Protein AF-A0AAN7PTJ3-F1 (afdb_monomer_lite)

Sequence (161 aa):
MSAVDYRPHLPRVQGWLLCLPASPRLFFLTKHRPFTEGQELQHFLQFLAFKWDNSEDRLALIGLGFAGVVAFWASANLITAIDKLPLIPGVLEIIGILFSAWFTYQYLLFKPGREELIIAINKSFSNILGSYLHVCCPWEDRIVIQNQLFAFIFSLPFTLC

Secondary structure (DSSP, 8-state):
---------------------------S--------HHHHHHHHHHHHHHHHHSHHHHHHHHHHHHHHHHHHHHHHHHHHHHTTSTTHHHHHHHHHHHHHHHHIIIIIISHHHHHHHHHHHHHHHHHHHHHHHTTS--SS---S-SSSSSSSSSS------

pLDDT: mean 71.09, 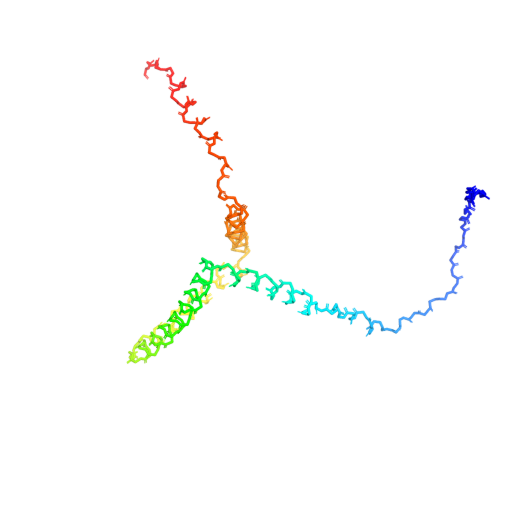std 20.26, range [32.88, 97.62]

InterPro domains:
  IPR025564 Cyanobacterial aminoacyl-tRNA synthetase, CAAD domain [PF14159] (51-130)
  IPR033344 Protein CURVATURE THYLAKOID 1 [PTHR33222] (39-131)

Organism: NCBI:txid236973

Structure (mmCIF, N/CA/C/O backbone):
data_AF-A0AAN7PTJ3-F1
#
_entry.id   AF-A0AAN7PTJ3-F1
#
loop_
_atom_site.group_PDB
_atom_site.id
_atom_site.type_symbol
_atom_site.label_atom_id
_atom_site.label_alt_id
_atom_site.label_comp_id
_atom_site.label_asym_id
_atom_site.label_entity_id
_atom_site.label_seq_id
_atom_site.pdbx_PDB_ins_code
_atom_site.Cartn_x
_atom_site.Cartn_y
_atom_site.Cartn_z
_atom_site.occupancy
_atom_site.B_iso_or_equiv
_atom_site.auth_seq_id
_atom_site.auth_comp_id
_atom_site.auth_asym_id
_atom_site.auth_atom_id
_atom_site.pdbx_PDB_model_num
ATOM 1 N N . MET A 1 1 ? 34.365 -50.439 -28.911 1.00 44.50 1 MET A N 1
ATOM 2 C CA . MET A 1 1 ? 35.330 -50.312 -30.027 1.00 44.50 1 MET A CA 1
ATOM 3 C C . MET A 1 1 ? 34.662 -50.890 -31.261 1.00 44.50 1 MET A C 1
ATOM 5 O O . MET A 1 1 ? 34.244 -52.029 -31.174 1.00 44.50 1 MET A O 1
ATOM 9 N N . SER A 1 2 ? 34.421 -50.239 -32.388 1.00 46.12 2 SER A N 1
ATOM 10 C CA . SER A 1 2 ? 34.719 -48.919 -32.957 1.00 46.12 2 SER A CA 1
ATOM 11 C C . SER A 1 2 ? 33.623 -48.731 -34.033 1.00 46.12 2 SER A C 1
ATOM 13 O O . SER A 1 2 ? 33.159 -49.719 -34.588 1.00 46.12 2 SER A O 1
ATOM 15 N N . ALA A 1 3 ? 33.080 -47.553 -34.307 1.00 40.50 3 ALA A N 1
ATOM 16 C CA . ALA A 1 3 ? 33.722 -46.581 -35.175 1.00 40.50 3 ALA A CA 1
ATOM 17 C C . ALA A 1 3 ? 33.027 -45.219 -35.052 1.00 40.50 3 ALA A C 1
ATOM 19 O O . ALA A 1 3 ? 31.810 -45.118 -34.899 1.00 40.50 3 ALA A O 1
ATOM 20 N N . VAL A 1 4 ? 33.866 -44.197 -35.111 1.00 54.25 4 VAL A N 1
ATOM 21 C CA . VAL A 1 4 ? 33.549 -42.776 -35.142 1.00 54.25 4 VAL A CA 1
ATOM 22 C C . VAL A 1 4 ? 33.263 -42.354 -36.589 1.00 54.25 4 VAL A C 1
ATOM 24 O O . VAL A 1 4 ? 33.972 -42.786 -37.490 1.00 54.25 4 VAL A O 1
ATOM 27 N N . ASP A 1 5 ? 32.244 -41.498 -36.717 1.00 51.66 5 ASP A N 1
ATOM 28 C CA . ASP A 1 5 ? 31.998 -40.422 -37.695 1.00 51.66 5 ASP A CA 1
ATOM 29 C C . ASP A 1 5 ? 32.014 -40.697 -39.210 1.00 51.66 5 ASP A C 1
ATOM 31 O O . ASP A 1 5 ? 32.989 -41.190 -39.763 1.00 51.66 5 ASP A O 1
ATOM 35 N N . TYR A 1 6 ? 30.959 -40.223 -39.890 1.00 47.19 6 TYR A N 1
ATOM 36 C CA . TYR A 1 6 ? 31.085 -39.633 -41.228 1.00 47.19 6 TYR A CA 1
ATOM 37 C C . TYR A 1 6 ? 29.846 -38.780 -41.583 1.00 47.19 6 TYR A C 1
ATOM 39 O O . TYR A 1 6 ? 28.805 -39.291 -42.001 1.00 47.19 6 TYR A O 1
ATOM 47 N N . ARG A 1 7 ? 29.953 -37.450 -41.467 1.00 50.16 7 ARG A N 1
ATOM 48 C CA . ARG A 1 7 ? 29.137 -36.495 -42.247 1.00 50.16 7 ARG A CA 1
ATOM 49 C C . ARG A 1 7 ? 29.779 -36.332 -43.626 1.00 50.16 7 ARG A C 1
ATOM 51 O O . ARG A 1 7 ? 30.974 -36.057 -43.689 1.00 50.16 7 ARG A O 1
ATOM 58 N N . PRO A 1 8 ? 28.999 -36.377 -44.721 1.00 53.97 8 PRO A N 1
ATOM 59 C CA . PRO A 1 8 ? 29.138 -35.269 -45.668 1.00 53.97 8 PRO A CA 1
ATOM 60 C C . PRO A 1 8 ? 27.839 -34.805 -46.358 1.00 53.97 8 PRO A C 1
ATOM 62 O O . PRO A 1 8 ? 26.960 -35.580 -46.711 1.00 53.97 8 PRO A O 1
ATOM 65 N N . HIS A 1 9 ? 27.812 -33.490 -46.586 1.00 47.44 9 HIS A N 1
ATOM 66 C CA . HIS A 1 9 ? 27.342 -32.774 -47.781 1.00 47.44 9 HIS A CA 1
ATOM 67 C C . HIS A 1 9 ? 25.876 -32.872 -48.259 1.00 47.44 9 HIS A C 1
ATOM 69 O O . HIS A 1 9 ? 25.480 -33.750 -49.018 1.00 47.44 9 HIS A O 1
ATOM 75 N N . LEU A 1 10 ? 25.116 -31.813 -47.937 1.00 57.34 10 LEU A N 1
ATOM 76 C CA . LEU A 1 10 ? 23.985 -31.330 -48.742 1.00 57.34 10 LEU A CA 1
ATOM 77 C C . LEU A 1 10 ? 24.461 -30.805 -50.110 1.00 57.34 10 LEU A C 1
ATOM 79 O O . LEU A 1 10 ? 25.458 -30.077 -50.151 1.00 57.34 10 LEU A O 1
ATOM 83 N N . PRO A 1 11 ? 23.611 -30.927 -51.144 1.00 49.53 11 PRO A N 1
ATOM 84 C CA . PRO A 1 11 ? 23.434 -29.868 -52.126 1.00 49.53 11 PRO A CA 1
ATOM 85 C C . PRO A 1 11 ? 22.006 -29.280 -52.106 1.00 49.53 11 PRO A C 1
ATOM 87 O O . PRO A 1 11 ? 21.003 -29.953 -52.326 1.00 49.53 11 PRO A O 1
ATOM 90 N N . ARG A 1 12 ? 21.974 -27.967 -51.837 1.00 55.81 12 ARG A N 1
ATOM 91 C CA . ARG A 1 12 ? 21.105 -26.918 -52.424 1.00 55.81 12 ARG A CA 1
ATOM 92 C C . ARG A 1 12 ? 20.908 -27.154 -53.936 1.00 55.81 12 ARG A C 1
ATOM 94 O O . ARG A 1 12 ? 21.850 -27.618 -54.556 1.00 55.81 12 ARG A O 1
ATOM 101 N N . VAL A 1 13 ? 19.860 -26.779 -54.667 1.00 47.28 13 VAL A N 1
ATOM 102 C CA . VAL A 1 13 ? 18.748 -25.814 -54.577 1.00 47.28 13 VAL A CA 1
ATOM 103 C C . VAL A 1 13 ? 17.875 -26.076 -55.820 1.00 47.28 13 VAL A C 1
ATOM 105 O O . VAL A 1 13 ? 18.441 -26.343 -56.866 1.00 47.28 13 VAL A O 1
ATOM 108 N N . GLN A 1 14 ? 16.553 -25.912 -55.731 1.00 47.28 14 GLN A N 1
ATOM 109 C CA . GLN A 1 14 ? 15.651 -25.249 -56.703 1.00 47.28 14 GLN A CA 1
ATOM 110 C C . GLN A 1 14 ? 14.223 -25.712 -56.370 1.00 47.28 14 GLN A C 1
ATOM 112 O O . GLN A 1 14 ? 13.957 -26.898 -56.294 1.00 47.28 14 GLN A O 1
ATOM 117 N N . GLY A 1 15 ? 13.247 -24.863 -56.080 1.00 37.25 15 GLY A N 1
ATOM 118 C CA . GLY A 1 15 ? 13.116 -23.470 -56.467 1.00 37.25 15 GLY A CA 1
ATOM 119 C C . GLY A 1 15 ? 11.744 -23.278 -57.102 1.00 37.25 15 GLY A C 1
ATOM 120 O O . GLY A 1 15 ? 11.670 -23.051 -58.296 1.00 37.25 15 GLY A O 1
ATOM 121 N N . TRP A 1 16 ? 10.715 -23.332 -56.251 1.00 38.59 16 TRP A N 1
ATOM 122 C CA . TRP A 1 16 ? 9.436 -22.621 -56.376 1.00 38.59 16 TRP A CA 1
ATOM 123 C C . TRP A 1 16 ? 8.328 -23.140 -57.321 1.00 38.59 16 TRP A C 1
ATOM 125 O O . TRP A 1 16 ? 8.524 -23.333 -58.512 1.00 38.59 16 TRP A O 1
ATOM 135 N N . LEU A 1 17 ? 7.124 -23.190 -56.716 1.00 38.69 17 LEU A N 1
ATOM 136 C CA . LEU A 1 17 ? 5.755 -23.387 -57.236 1.00 38.69 17 LEU A CA 1
ATOM 137 C C . LEU A 1 17 ? 5.374 -24.844 -57.582 1.00 38.69 17 LEU A C 1
ATOM 139 O O . LEU A 1 17 ? 5.970 -25.456 -58.448 1.00 38.69 17 LEU A O 1
ATOM 143 N N . LEU A 1 18 ? 4.377 -25.485 -56.960 1.00 46.31 18 LEU A N 1
ATOM 144 C CA . LEU A 1 18 ? 3.073 -25.001 -56.493 1.00 46.31 18 LEU A CA 1
ATOM 145 C C . LEU A 1 18 ? 2.535 -25.861 -55.334 1.00 46.31 18 LEU A C 1
ATOM 147 O O . LEU A 1 18 ? 2.555 -27.084 -55.429 1.00 46.31 18 LEU A O 1
ATOM 151 N N . CYS A 1 19 ? 2.015 -25.202 -54.291 1.00 32.88 19 CYS A N 1
ATOM 152 C CA . CYS A 1 19 ? 0.720 -25.463 -53.632 1.00 32.88 19 CYS A CA 1
ATOM 153 C C . CYS A 1 19 ? 0.706 -24.787 -52.251 1.00 32.88 19 CYS A C 1
ATOM 155 O O . CYS A 1 19 ? 1.140 -25.365 -51.258 1.00 32.88 19 CYS A O 1
ATOM 157 N N . LEU A 1 20 ? 0.179 -23.559 -52.180 1.00 48.66 20 LEU A N 1
ATOM 158 C CA . LEU A 1 20 ? -0.435 -23.085 -50.939 1.00 48.66 20 LEU A CA 1
ATOM 159 C C . LEU A 1 20 ? -1.770 -23.823 -50.767 1.00 48.66 20 LEU A C 1
ATOM 161 O O . LEU A 1 20 ? -2.597 -23.811 -51.677 1.00 48.66 20 LEU A O 1
ATOM 165 N N . PRO A 1 21 ? -2.006 -24.383 -49.582 1.00 50.78 21 PRO A N 1
ATOM 166 C CA . PRO A 1 21 ? -3.230 -24.077 -48.855 1.00 50.78 21 PRO A CA 1
ATOM 167 C C . PRO A 1 21 ? -2.840 -23.525 -47.476 1.00 50.78 21 PRO A C 1
ATOM 169 O O . PRO A 1 21 ? -2.017 -24.081 -46.759 1.00 50.78 21 PRO A O 1
ATOM 172 N N . ALA A 1 22 ? -3.237 -22.295 -47.167 1.00 49.00 22 ALA A N 1
ATOM 173 C CA . ALA A 1 22 ? -4.473 -22.043 -46.432 1.00 49.00 22 ALA A CA 1
ATOM 174 C C . ALA A 1 22 ? -4.476 -22.730 -45.055 1.00 49.00 22 ALA A C 1
ATOM 17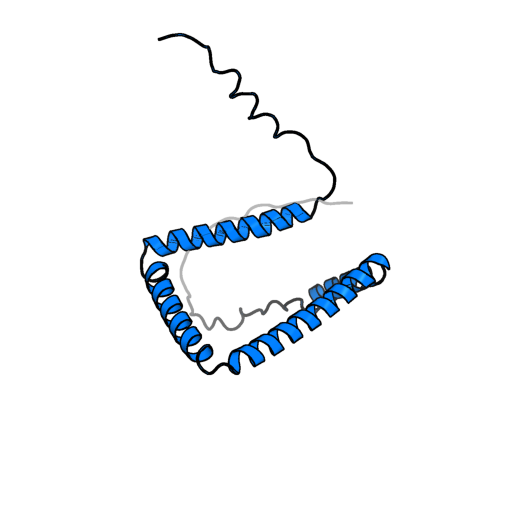6 O O . ALA A 1 22 ? -4.733 -23.923 -44.916 1.00 49.00 22 ALA A O 1
ATOM 177 N N . SER A 1 23 ? -4.214 -21.909 -44.039 1.00 59.59 23 SER A N 1
ATOM 178 C CA . SER A 1 23 ? -4.501 -22.157 -42.632 1.00 59.59 23 SER A CA 1
ATOM 179 C C . SER A 1 23 ? -5.853 -22.839 -42.412 1.00 59.59 23 SER A C 1
ATOM 181 O O . SER A 1 23 ? -6.871 -22.393 -42.941 1.00 59.59 23 SER A O 1
ATOM 183 N N . PRO A 1 24 ? -5.895 -23.755 -41.440 1.00 49.78 24 PRO A N 1
ATOM 184 C CA . PRO A 1 24 ? -6.909 -23.655 -40.410 1.00 49.78 24 PRO A CA 1
ATOM 185 C C . PRO A 1 24 ? -6.240 -23.701 -39.037 1.00 49.78 24 PRO A C 1
ATOM 187 O O . PRO A 1 24 ? -5.796 -24.743 -38.574 1.00 49.78 24 PRO A O 1
ATOM 190 N N . ARG A 1 25 ? -6.238 -22.536 -38.379 1.00 48.69 25 ARG A N 1
ATOM 191 C CA . ARG A 1 25 ? -6.373 -22.395 -36.921 1.00 48.69 25 ARG A CA 1
ATOM 192 C C . ARG A 1 25 ? -5.340 -23.179 -36.098 1.00 48.69 25 ARG A C 1
ATOM 194 O O . ARG A 1 25 ? -5.539 -24.321 -35.712 1.00 48.69 25 ARG A O 1
ATOM 201 N N . LEU A 1 26 ? -4.238 -22.566 -35.676 1.00 56.88 26 LEU A N 1
ATOM 202 C CA . LEU A 1 26 ? -4.259 -21.553 -34.608 1.00 56.88 26 LEU A CA 1
ATOM 203 C C . LEU A 1 26 ? -5.343 -21.827 -33.533 1.00 56.88 26 LEU A C 1
ATOM 205 O O . LEU A 1 26 ? -6.150 -20.960 -33.223 1.00 56.88 26 LEU A O 1
ATOM 209 N N . PHE A 1 27 ? -5.418 -23.059 -33.018 1.00 53.94 27 PHE A N 1
ATOM 210 C CA . PHE A 1 27 ? -6.297 -23.414 -31.890 1.00 53.94 27 PHE A CA 1
ATOM 211 C C . PHE A 1 27 ? -5.617 -24.290 -30.816 1.00 53.94 27 PHE A C 1
ATOM 213 O O . PHE A 1 27 ? -6.219 -24.576 -29.793 1.00 53.94 27 PHE A O 1
ATOM 220 N N . PHE A 1 28 ? -4.343 -24.671 -30.985 1.00 46.09 28 PHE A N 1
ATOM 221 C CA . PHE A 1 28 ? -3.643 -25.571 -30.046 1.00 46.09 28 PHE A CA 1
ATOM 222 C C . PHE A 1 28 ? -2.290 -25.053 -29.522 1.00 46.09 28 PHE A C 1
ATOM 224 O O . PHE A 1 28 ? -1.517 -25.817 -28.950 1.00 46.09 28 PHE A O 1
ATOM 231 N N . LEU A 1 29 ? -1.998 -23.753 -29.664 1.00 50.38 29 LEU A N 1
ATOM 232 C CA . LEU A 1 29 ? -0.818 -23.119 -29.044 1.00 50.38 29 LEU A CA 1
ATOM 233 C C . LEU A 1 29 ? -1.141 -22.313 -27.776 1.00 50.38 29 LEU A C 1
ATOM 235 O O . LEU A 1 29 ? -0.323 -21.519 -27.329 1.00 50.38 29 LEU A O 1
ATOM 239 N N . THR A 1 30 ? -2.269 -22.581 -27.119 1.00 55.12 30 THR A N 1
ATOM 240 C CA . THR A 1 30 ? -2.350 -22.440 -25.658 1.00 55.12 30 THR A CA 1
ATOM 241 C C . THR A 1 30 ? -1.958 -23.770 -25.027 1.00 55.12 30 THR A C 1
ATOM 243 O O . THR A 1 30 ? -2.743 -24.453 -24.373 1.00 55.12 30 THR A O 1
ATOM 246 N N . LYS A 1 31 ? -0.684 -24.145 -25.183 1.00 42.19 31 LYS A N 1
ATOM 247 C CA . LYS A 1 31 ? -0.061 -24.979 -24.162 1.00 42.19 31 LYS A CA 1
ATOM 248 C C . LYS A 1 31 ? -0.015 -24.100 -22.918 1.00 42.19 31 LYS A C 1
ATOM 250 O O . LYS A 1 31 ? 0.910 -23.309 -22.755 1.00 42.19 31 LYS A O 1
ATOM 255 N N . HIS A 1 32 ? -1.048 -24.186 -22.077 1.00 44.78 32 HIS A N 1
ATOM 256 C CA . HIS A 1 32 ? -0.900 -23.836 -20.674 1.00 44.78 32 HIS A CA 1
ATOM 257 C C . HIS A 1 32 ? 0.406 -24.503 -20.239 1.00 44.78 32 HIS A C 1
ATOM 259 O O . HIS A 1 32 ? 0.528 -25.731 -20.300 1.00 44.78 32 HIS A O 1
ATOM 265 N N . ARG A 1 33 ? 1.421 -23.713 -19.862 1.00 50.12 33 ARG A N 1
ATOM 266 C CA . ARG A 1 33 ? 2.407 -24.257 -18.933 1.00 50.12 33 ARG A CA 1
ATOM 267 C C . ARG A 1 33 ? 1.554 -24.791 -17.779 1.00 50.12 33 ARG A C 1
ATOM 269 O O . ARG A 1 33 ? 0.728 -24.009 -17.301 1.00 50.12 33 ARG A O 1
ATOM 276 N N . PRO A 1 34 ? 1.657 -26.065 -17.356 1.00 40.56 34 PRO A N 1
ATOM 277 C CA . PRO A 1 34 ? 1.233 -26.360 -16.004 1.00 40.56 34 PRO A CA 1
ATOM 278 C C . PRO A 1 34 ? 2.041 -25.380 -15.159 1.00 40.56 34 PRO A C 1
ATOM 280 O O . PRO A 1 34 ? 3.272 -25.439 -15.133 1.00 40.56 34 PRO A O 1
ATOM 283 N N . PHE A 1 35 ? 1.359 -24.375 -14.611 1.00 43.09 35 PHE A N 1
ATOM 284 C CA . PHE A 1 35 ? 1.898 -23.624 -13.503 1.00 43.09 35 PHE A CA 1
ATOM 285 C C . PHE A 1 35 ? 2.263 -24.715 -12.511 1.00 43.09 35 PHE A C 1
ATOM 287 O O . PHE A 1 35 ? 1.420 -25.536 -12.141 1.00 43.09 35 PHE A O 1
ATOM 294 N N . THR A 1 36 ? 3.554 -24.843 -12.237 1.00 54.09 36 THR A N 1
ATOM 295 C CA . THR A 1 36 ? 4.104 -25.770 -11.261 1.00 54.09 36 THR A CA 1
ATOM 296 C C . THR A 1 36 ? 3.675 -25.310 -9.872 1.00 54.09 36 THR A C 1
ATOM 298 O O . THR A 1 36 ? 4.506 -25.049 -9.018 1.00 54.09 36 THR A O 1
ATOM 301 N N . GLU A 1 37 ? 2.370 -25.204 -9.641 1.00 59.53 37 GLU A N 1
ATOM 302 C CA . GLU A 1 37 ? 1.781 -24.938 -8.341 1.00 59.53 37 GLU A CA 1
ATOM 303 C C . GLU A 1 37 ? 2.155 -26.081 -7.402 1.00 59.53 37 GLU A C 1
ATOM 305 O O . GLU A 1 37 ? 2.518 -25.863 -6.262 1.00 59.53 37 GLU A O 1
ATOM 310 N N . GLY A 1 38 ? 2.229 -27.311 -7.918 1.00 60.12 38 GLY A N 1
ATOM 311 C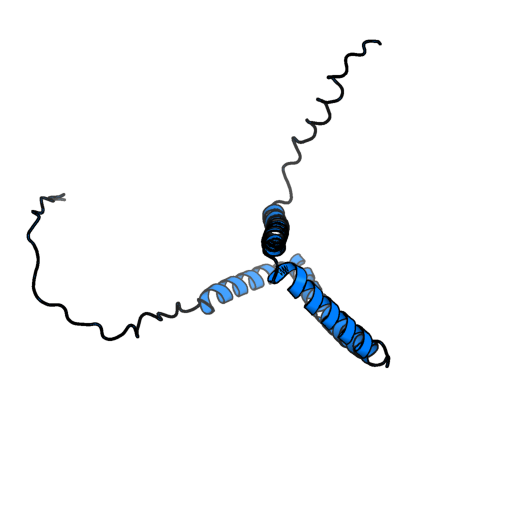 CA . GLY A 1 38 ? 2.828 -28.421 -7.187 1.00 60.12 38 GLY A CA 1
ATOM 312 C C . GLY A 1 38 ? 4.295 -28.159 -6.828 1.00 60.12 38 GLY A C 1
ATOM 313 O O . GLY A 1 38 ? 4.645 -28.166 -5.661 1.00 60.12 38 GLY A O 1
ATOM 314 N N . GLN A 1 39 ? 5.180 -27.911 -7.795 1.00 66.56 39 GLN A N 1
ATOM 315 C CA . GLN A 1 39 ? 6.626 -27.893 -7.520 1.00 66.56 39 GLN A CA 1
ATOM 316 C C . GLN A 1 39 ? 7.095 -26.666 -6.717 1.00 66.56 39 GLN A C 1
ATOM 318 O O . GLN A 1 39 ? 7.988 -26.798 -5.883 1.00 66.56 39 GLN A O 1
ATOM 323 N N . GLU A 1 40 ? 6.489 -25.495 -6.928 1.00 76.88 40 GLU A N 1
ATOM 324 C CA . GLU A 1 40 ? 6.817 -24.270 -6.189 1.00 76.88 40 GLU A CA 1
ATOM 325 C C . GLU A 1 40 ? 6.275 -24.322 -4.756 1.00 76.88 40 GLU A C 1
ATOM 327 O O . GLU A 1 40 ? 7.007 -24.039 -3.807 1.00 76.88 40 GLU A O 1
ATOM 332 N N . LEU A 1 41 ? 5.029 -24.777 -4.577 1.00 82.25 41 LEU A N 1
ATOM 333 C CA . LEU A 1 41 ? 4.426 -24.888 -3.253 1.00 82.25 41 LEU A CA 1
ATOM 334 C C . LEU A 1 41 ? 5.100 -26.013 -2.467 1.00 82.25 41 LEU A C 1
ATOM 336 O O . LEU A 1 41 ? 5.345 -25.841 -1.284 1.00 82.25 41 LEU A O 1
ATOM 340 N N . GLN A 1 42 ? 5.475 -27.135 -3.094 1.00 84.94 42 GLN A N 1
ATOM 341 C CA . GLN A 1 42 ? 6.240 -28.187 -2.411 1.00 84.94 42 GLN A CA 1
ATOM 342 C C . GLN A 1 42 ? 7.606 -27.676 -1.927 1.00 84.94 42 GLN A C 1
ATOM 344 O O . GLN A 1 42 ? 7.979 -27.941 -0.786 1.00 84.94 42 GLN A O 1
ATOM 349 N N . HIS A 1 43 ? 8.327 -26.896 -2.740 1.00 81.50 43 HIS A N 1
ATOM 350 C CA . HIS A 1 43 ? 9.590 -26.275 -2.327 1.00 81.50 43 HIS A CA 1
ATOM 351 C C . HIS A 1 43 ? 9.385 -25.244 -1.199 1.00 81.50 43 HIS A C 1
ATOM 353 O O . HIS A 1 43 ? 10.149 -25.209 -0.235 1.00 81.50 43 HIS A O 1
ATOM 359 N N . PHE A 1 44 ? 8.314 -24.448 -1.261 1.00 88.62 44 PHE A N 1
ATOM 360 C CA . PHE A 1 44 ? 7.947 -23.500 -0.208 1.00 88.62 44 PHE A CA 1
ATOM 361 C C . PHE A 1 44 ? 7.534 -24.193 1.101 1.00 88.62 44 PHE A C 1
ATOM 363 O O . PHE A 1 44 ? 7.971 -23.793 2.176 1.00 88.62 44 PHE A O 1
ATOM 370 N N . LEU A 1 45 ? 6.747 -25.269 1.033 1.00 91.62 45 LEU A N 1
ATOM 371 C CA . LEU A 1 45 ? 6.345 -26.060 2.197 1.00 91.62 45 LEU A CA 1
ATOM 372 C C . LEU A 1 45 ? 7.551 -26.746 2.855 1.00 91.62 45 LEU A C 1
ATOM 374 O O . LEU A 1 45 ? 7.630 -26.768 4.081 1.00 91.62 45 LEU A O 1
ATOM 378 N N . GLN A 1 46 ? 8.512 -27.248 2.071 1.00 90.81 46 GLN A N 1
ATOM 379 C CA . GLN A 1 46 ? 9.780 -27.776 2.593 1.00 90.81 46 GLN A CA 1
ATOM 380 C C . GLN A 1 46 ? 10.608 -26.686 3.285 1.00 90.81 46 GLN A C 1
ATOM 382 O O . GLN A 1 46 ? 11.150 -26.920 4.364 1.00 90.81 46 GLN A O 1
ATOM 387 N N . PHE A 1 47 ? 10.659 -25.480 2.715 1.00 88.06 47 PHE A N 1
ATOM 388 C CA . PHE A 1 47 ? 11.319 -24.331 3.334 1.00 88.06 47 PHE A CA 1
ATOM 389 C C . PHE A 1 47 ? 10.652 -23.913 4.653 1.00 88.06 47 PHE A C 1
ATOM 391 O O . PHE A 1 47 ? 11.339 -23.687 5.649 1.00 88.06 47 PHE A O 1
ATOM 398 N N . LEU A 1 48 ? 9.318 -23.858 4.696 1.00 89.12 48 LEU A N 1
ATOM 399 C CA . LEU A 1 48 ? 8.578 -23.583 5.928 1.00 89.12 48 LEU A CA 1
ATOM 400 C C . LEU A 1 48 ? 8.795 -24.677 6.977 1.00 89.12 48 LEU A C 1
ATOM 402 O O . LEU A 1 48 ? 8.990 -24.354 8.145 1.00 89.12 48 LEU A O 1
ATOM 406 N N . ALA A 1 49 ? 8.811 -25.950 6.574 1.00 88.06 49 ALA A N 1
ATOM 407 C CA . ALA A 1 49 ? 9.108 -27.063 7.470 1.00 88.06 49 ALA A CA 1
ATOM 408 C C . ALA A 1 49 ? 10.526 -26.950 8.057 1.00 88.06 49 ALA A C 1
ATOM 410 O O . ALA A 1 49 ? 10.697 -27.098 9.264 1.00 88.06 49 ALA A O 1
ATOM 411 N N . PHE A 1 50 ? 11.518 -26.596 7.235 1.00 87.31 50 PHE A N 1
ATOM 412 C CA . PHE A 1 50 ? 12.890 -26.339 7.678 1.00 87.31 50 PHE A CA 1
ATOM 413 C C . PHE A 1 50 ? 12.978 -25.148 8.652 1.00 87.31 50 PHE A C 1
ATOM 415 O O . PHE A 1 50 ? 13.608 -25.246 9.704 1.00 87.31 50 PHE A O 1
ATOM 422 N N . LYS A 1 51 ? 12.296 -24.031 8.362 1.00 87.19 51 LYS A N 1
ATOM 423 C CA . LYS A 1 51 ? 12.213 -22.862 9.261 1.00 87.19 51 LYS A CA 1
ATOM 424 C C . LYS A 1 51 ? 11.487 -23.172 10.575 1.00 87.19 51 LYS A C 1
ATOM 426 O O . LYS A 1 51 ? 11.814 -22.593 11.603 1.00 87.19 51 LYS A O 1
ATOM 431 N N . TRP A 1 52 ? 10.512 -24.076 10.550 1.00 86.06 52 TRP A N 1
ATOM 432 C CA . TRP A 1 52 ? 9.725 -24.480 11.718 1.00 86.06 52 TRP A CA 1
ATOM 433 C C . TRP A 1 52 ? 10.459 -25.450 12.655 1.00 86.06 52 TRP A C 1
ATOM 435 O O . TRP A 1 52 ? 10.153 -25.500 13.854 1.00 86.06 52 TRP A O 1
ATOM 445 N N . ASP A 1 53 ? 11.397 -26.234 12.119 1.00 88.62 53 ASP A N 1
ATOM 446 C CA . ASP A 1 53 ? 12.237 -27.161 12.888 1.00 88.62 53 ASP A CA 1
ATOM 447 C C . ASP A 1 53 ? 13.271 -26.417 13.755 1.00 88.62 53 ASP A C 1
ATOM 449 O O . ASP A 1 53 ? 13.586 -26.835 14.867 1.00 88.62 53 ASP A O 1
ATOM 453 N N . ASN A 1 54 ? 13.709 -25.237 13.306 1.00 86.81 54 ASN A N 1
ATOM 454 C CA . ASN A 1 54 ? 14.574 -24.344 14.072 1.00 86.81 54 ASN A CA 1
ATOM 455 C C . ASN A 1 54 ? 13.790 -23.659 15.212 1.00 86.81 54 ASN A C 1
ATOM 457 O O . ASN A 1 54 ? 12.809 -22.947 14.985 1.00 86.81 54 ASN A O 1
ATOM 461 N N . SER A 1 55 ? 14.227 -23.846 16.461 1.00 76.75 55 SER A N 1
ATOM 462 C CA . SER A 1 55 ? 13.527 -23.343 17.657 1.00 76.75 55 SER A CA 1
ATOM 463 C C . SER A 1 55 ? 13.474 -21.813 17.740 1.00 76.75 55 SER A C 1
ATOM 465 O O . SER A 1 55 ? 12.456 -21.255 18.152 1.00 76.75 55 SER A O 1
ATOM 467 N N . GLU A 1 56 ? 14.544 -21.140 17.318 1.00 80.81 56 GLU A N 1
ATOM 468 C CA . GLU A 1 56 ? 14.660 -19.677 17.333 1.00 80.81 56 GLU A CA 1
ATOM 469 C C . GLU A 1 56 ? 13.756 -19.021 16.272 1.00 80.81 56 GLU A C 1
ATOM 471 O O . GLU A 1 56 ? 13.027 -18.067 16.552 1.00 80.81 56 GLU A O 1
ATOM 476 N N . ASP A 1 57 ? 13.702 -19.609 15.074 1.00 84.19 57 ASP A N 1
ATOM 477 C CA . ASP A 1 57 ? 12.870 -19.142 13.960 1.00 84.19 57 ASP A CA 1
ATOM 478 C C . ASP A 1 57 ? 11.374 -19.432 14.163 1.00 84.19 57 ASP A C 1
ATOM 480 O O . ASP A 1 57 ? 10.525 -18.693 13.656 1.00 84.19 57 ASP A O 1
ATOM 484 N N . ARG A 1 58 ? 11.014 -20.474 14.927 1.00 85.06 58 ARG A N 1
ATOM 485 C CA . ARG A 1 58 ? 9.607 -20.794 15.212 1.00 85.06 58 ARG A CA 1
ATOM 486 C C . ARG A 1 58 ? 8.907 -19.657 15.958 1.00 85.06 58 ARG A C 1
ATOM 488 O O . ARG A 1 58 ? 7.774 -19.315 15.620 1.00 85.06 58 ARG A O 1
ATOM 495 N N . LEU A 1 59 ? 9.571 -19.050 16.943 1.00 90.31 59 LEU A N 1
ATOM 496 C CA . LEU A 1 59 ? 9.031 -17.894 17.668 1.00 90.31 59 LEU A CA 1
ATOM 497 C C . LEU A 1 59 ? 8.885 -16.678 16.752 1.00 90.31 59 LEU A C 1
ATOM 499 O O . LEU A 1 59 ? 7.858 -16.004 16.808 1.00 90.31 59 LEU A O 1
ATOM 503 N N . ALA A 1 60 ? 9.862 -16.430 15.876 1.00 89.00 60 ALA A N 1
ATOM 504 C CA . ALA A 1 60 ? 9.783 -15.354 14.894 1.00 89.00 60 ALA A CA 1
ATOM 505 C C . ALA A 1 60 ? 8.618 -15.562 13.913 1.00 89.00 60 ALA A C 1
ATOM 507 O O . ALA A 1 60 ? 7.886 -14.618 13.624 1.00 89.00 60 ALA A O 1
ATOM 508 N N . LEU A 1 61 ? 8.388 -16.794 13.446 1.00 90.06 61 LEU A N 1
ATOM 509 C CA . LEU A 1 61 ? 7.311 -17.105 12.506 1.00 90.06 61 LEU A CA 1
ATOM 510 C C . LEU A 1 61 ? 5.923 -17.009 13.155 1.00 90.06 61 LEU A C 1
ATOM 512 O O . LEU A 1 61 ? 5.005 -16.446 12.561 1.00 90.06 61 LEU A O 1
ATOM 516 N N . ILE A 1 62 ? 5.772 -17.500 14.390 1.00 91.94 62 ILE A N 1
ATOM 517 C CA . ILE A 1 62 ? 4.531 -17.350 15.166 1.00 91.94 62 ILE A CA 1
ATOM 518 C C . ILE A 1 62 ? 4.290 -15.875 15.499 1.00 91.94 62 ILE A C 1
ATOM 520 O O . ILE A 1 62 ? 3.169 -15.393 15.353 1.00 91.94 62 ILE A O 1
ATOM 524 N N . GLY A 1 63 ? 5.333 -15.147 15.901 1.00 94.94 63 GLY A N 1
ATOM 525 C CA . GLY A 1 63 ? 5.270 -13.715 16.176 1.00 94.94 63 GLY A CA 1
ATOM 526 C C . GLY A 1 63 ? 4.870 -12.909 14.943 1.00 94.94 63 GLY A C 1
ATOM 527 O O . GLY A 1 63 ? 3.996 -12.055 15.039 1.00 94.94 63 GLY A O 1
ATOM 528 N N . LEU A 1 64 ? 5.430 -13.228 13.773 1.00 93.62 64 LEU A N 1
ATOM 529 C CA . LEU A 1 64 ? 5.066 -12.614 12.496 1.00 93.62 64 LEU A CA 1
ATOM 530 C C . LEU A 1 64 ? 3.619 -12.942 12.105 1.00 93.62 64 LEU A C 1
ATOM 532 O O . LEU A 1 64 ? 2.879 -12.051 11.693 1.00 93.62 64 LEU A O 1
ATOM 536 N N . GLY A 1 65 ? 3.195 -14.199 12.268 1.00 95.69 65 GLY A N 1
ATOM 537 C CA . GLY A 1 65 ? 1.817 -14.617 12.012 1.00 95.69 65 GLY A CA 1
ATOM 538 C C . GLY A 1 65 ? 0.823 -13.892 12.920 1.00 95.69 65 GLY A C 1
ATOM 539 O O . GLY A 1 65 ? -0.162 -13.331 12.445 1.00 95.69 65 GLY A O 1
ATOM 540 N N . PHE A 1 66 ? 1.117 -13.827 14.219 1.00 96.88 66 PHE A N 1
ATOM 541 C CA . PHE A 1 66 ? 0.303 -13.103 15.190 1.00 96.88 66 PHE A CA 1
ATOM 542 C C . PHE A 1 66 ? 0.285 -11.599 14.908 1.00 96.88 66 PHE A C 1
ATOM 544 O O . PHE A 1 66 ? -0.785 -10.999 14.889 1.00 96.88 66 PHE A O 1
ATOM 551 N N . ALA A 1 67 ? 1.438 -10.995 14.613 1.00 96.75 67 ALA A N 1
ATOM 552 C CA . ALA A 1 67 ? 1.530 -9.593 14.222 1.00 96.75 67 ALA A CA 1
ATOM 553 C C . ALA A 1 67 ? 0.704 -9.304 12.962 1.00 96.75 67 ALA A C 1
ATOM 555 O O . ALA A 1 67 ? 0.021 -8.286 12.914 1.00 96.75 67 ALA A O 1
ATOM 556 N N . GLY A 1 68 ? 0.694 -10.212 11.981 1.00 97.62 68 GLY A N 1
ATOM 557 C CA . GLY A 1 68 ? -0.156 -10.113 10.796 1.00 97.62 68 GLY A CA 1
ATOM 558 C C . GLY A 1 68 ? -1.646 -10.123 11.141 1.00 97.62 68 GLY A C 1
ATOM 559 O O . GLY A 1 68 ? -2.390 -9.258 10.681 1.00 97.62 68 GLY A O 1
ATOM 560 N N . VAL A 1 69 ? -2.080 -11.045 12.005 1.00 97.38 69 VAL A N 1
ATOM 561 C CA . VAL A 1 69 ? -3.478 -11.118 12.462 1.00 97.38 69 VAL A CA 1
ATOM 562 C C . VAL A 1 69 ? -3.867 -9.878 13.267 1.00 97.38 69 VAL A C 1
ATOM 564 O O . VAL A 1 69 ? -4.930 -9.311 13.030 1.00 97.38 69 VAL A O 1
ATOM 567 N N . VAL A 1 70 ? -3.010 -9.414 14.181 1.00 97.38 70 VAL A N 1
ATOM 568 C CA . VAL A 1 70 ? -3.253 -8.204 14.979 1.00 97.38 70 VAL A CA 1
ATOM 569 C C . VAL A 1 70 ? -3.286 -6.963 14.095 1.00 97.38 70 VAL A C 1
ATOM 571 O O . VAL A 1 70 ? -4.176 -6.138 14.264 1.00 97.38 70 VAL A O 1
ATOM 574 N N . ALA A 1 71 ? -2.379 -6.832 13.128 1.00 97.44 71 ALA A N 1
ATOM 575 C CA . ALA A 1 71 ? -2.385 -5.726 12.175 1.00 97.44 71 ALA A CA 1
ATOM 576 C C . ALA A 1 71 ? -3.658 -5.733 11.315 1.00 97.44 71 ALA A C 1
ATOM 578 O O . ALA A 1 71 ? -4.279 -4.688 11.103 1.00 97.44 71 ALA A O 1
ATOM 579 N N . PHE A 1 72 ? -4.095 -6.911 10.863 1.00 96.94 72 PHE A N 1
ATOM 580 C CA . PHE A 1 72 ? -5.339 -7.055 10.113 1.00 96.94 72 PHE A CA 1
ATOM 581 C C . PHE A 1 72 ? -6.567 -6.718 10.971 1.00 96.94 72 PHE A C 1
ATOM 583 O O . PHE A 1 72 ? -7.437 -5.959 10.555 1.00 96.94 72 PHE A O 1
ATOM 590 N N . TRP A 1 73 ? -6.616 -7.204 12.210 1.00 96.31 73 TRP A N 1
ATOM 591 C CA . TRP A 1 73 ? -7.697 -6.892 13.140 1.00 96.31 73 TRP A CA 1
ATOM 592 C C . TRP A 1 73 ? -7.723 -5.403 13.505 1.00 96.31 73 TRP A C 1
ATOM 594 O O . TRP A 1 73 ? -8.781 -4.777 13.480 1.00 96.31 73 TRP A O 1
ATOM 604 N N . ALA A 1 74 ? -6.567 -4.805 13.791 1.00 96.81 74 ALA A N 1
ATOM 605 C CA . ALA A 1 74 ? -6.446 -3.389 14.118 1.00 96.81 74 ALA A CA 1
ATOM 606 C C . ALA A 1 74 ? -6.864 -2.498 12.942 1.00 96.81 74 ALA A C 1
ATOM 608 O O . ALA A 1 74 ? -7.614 -1.548 13.146 1.00 96.81 74 ALA A O 1
ATOM 609 N N . SER A 1 75 ? -6.445 -2.823 11.713 1.00 96.75 75 SER A N 1
ATOM 610 C CA . SER A 1 75 ? -6.877 -2.088 10.516 1.00 96.75 75 SER A CA 1
ATOM 611 C C . SER A 1 75 ? -8.384 -2.213 10.281 1.00 96.75 75 SER A C 1
ATOM 613 O O . SER A 1 75 ? -9.039 -1.193 10.078 1.00 96.75 75 SER A O 1
ATOM 615 N N . ALA A 1 76 ? -8.965 -3.411 10.415 1.00 94.06 76 ALA A N 1
ATOM 616 C CA . ALA A 1 76 ? -10.412 -3.613 10.302 1.00 94.06 76 ALA A CA 1
ATOM 617 C C . ALA A 1 76 ? -11.211 -2.788 11.335 1.00 94.06 76 ALA A C 1
ATOM 619 O O . ALA A 1 76 ? -12.215 -2.152 10.999 1.00 94.06 76 ALA A O 1
ATOM 620 N N . ASN A 1 77 ? -10.745 -2.740 12.587 1.00 93.19 77 ASN A N 1
ATOM 621 C CA . ASN A 1 77 ? -11.368 -1.922 13.632 1.00 93.19 77 ASN A CA 1
ATOM 622 C C . ASN A 1 77 ? -11.174 -0.421 13.390 1.00 93.19 77 ASN A C 1
ATOM 624 O O . ASN A 1 77 ? -12.096 0.357 13.623 1.00 93.19 77 ASN A O 1
ATOM 628 N N . LEU A 1 78 ? -10.004 -0.012 12.899 1.00 92.88 78 LEU A N 1
ATOM 629 C CA . LEU A 1 78 ? -9.708 1.379 12.569 1.00 92.88 78 LEU A CA 1
ATOM 630 C C . LEU A 1 78 ? -10.652 1.906 11.484 1.00 92.88 78 LEU A C 1
ATOM 632 O O . LEU A 1 78 ? -11.215 2.984 11.646 1.00 92.88 78 LEU A O 1
ATOM 636 N N . ILE A 1 79 ? -10.881 1.130 10.423 1.00 89.81 79 ILE A N 1
ATOM 637 C CA . ILE A 1 79 ? -11.822 1.481 9.347 1.00 89.81 79 ILE A CA 1
ATOM 638 C C . ILE A 1 79 ? -13.236 1.632 9.916 1.00 89.81 79 ILE A C 1
ATOM 640 O O . ILE A 1 79 ? -13.886 2.652 9.706 1.00 89.81 79 ILE A O 1
ATOM 644 N N . THR A 1 80 ? -13.656 0.680 10.756 1.00 87.31 80 THR A N 1
ATOM 645 C CA . THR A 1 80 ? -14.965 0.725 11.426 1.00 87.31 80 THR A CA 1
ATOM 646 C C . THR A 1 80 ? -15.111 1.950 12.335 1.00 87.31 80 THR A C 1
ATOM 648 O O . THR A 1 80 ? -16.209 2.481 12.468 1.00 87.31 80 THR A O 1
ATOM 651 N N . ALA A 1 81 ? -14.032 2.405 12.980 1.00 88.75 81 ALA A N 1
ATOM 652 C CA . ALA A 1 81 ? -14.034 3.609 13.809 1.00 88.75 81 ALA A CA 1
ATOM 653 C C . ALA A 1 81 ? -14.118 4.892 12.966 1.00 88.75 81 ALA A C 1
ATOM 655 O O . ALA A 1 81 ? -14.843 5.812 13.341 1.00 88.75 81 ALA A O 1
ATOM 656 N N . ILE A 1 82 ? -13.421 4.937 11.828 1.00 85.94 82 ILE A N 1
ATOM 657 C CA . ILE A 1 82 ? -13.435 6.067 10.889 1.00 85.94 82 ILE A CA 1
ATOM 658 C C . ILE A 1 82 ? -14.822 6.234 10.252 1.00 85.94 82 ILE A C 1
ATOM 660 O O . ILE A 1 82 ? -15.317 7.358 10.167 1.00 85.94 82 ILE A O 1
ATOM 664 N N . ASP A 1 83 ? -15.493 5.132 9.909 1.00 84.06 83 ASP A N 1
ATOM 665 C CA . ASP A 1 83 ? -16.842 5.142 9.325 1.00 84.06 83 ASP A CA 1
ATOM 666 C C . ASP A 1 83 ? -17.926 5.678 10.279 1.00 84.06 83 ASP A C 1
ATOM 668 O O . ASP A 1 83 ? -19.009 6.064 9.838 1.00 84.06 83 ASP A O 1
ATOM 672 N N . LYS A 1 84 ? -17.660 5.752 11.593 1.00 85.06 84 LYS A N 1
ATOM 673 C CA . LYS A 1 84 ? -18.611 6.325 12.567 1.00 85.06 84 LYS A CA 1
ATOM 674 C C . LYS A 1 84 ? -18.572 7.847 12.646 1.00 85.06 84 LYS A C 1
ATOM 676 O O . LYS A 1 84 ? -19.424 8.431 13.318 1.00 85.06 84 LYS A O 1
ATOM 681 N N . LEU A 1 85 ? -17.607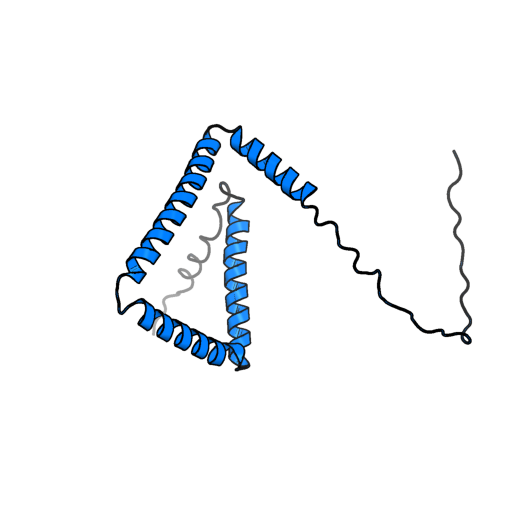 8.500 11.998 1.00 86.56 85 LEU A N 1
ATOM 682 C CA . LEU A 1 85 ? -17.568 9.954 11.918 1.00 86.56 85 LEU A CA 1
ATOM 683 C C . LEU A 1 85 ? -18.305 10.409 10.653 1.00 86.56 85 LEU A C 1
ATOM 685 O O . LEU A 1 85 ? -17.829 10.147 9.554 1.00 86.56 85 LEU A O 1
ATOM 689 N N . PRO A 1 86 ? -19.420 11.151 10.770 1.00 76.75 86 PRO A N 1
ATOM 690 C CA . PRO A 1 86 ? -20.321 11.430 9.647 1.00 76.75 86 PRO A CA 1
ATOM 691 C C . PRO A 1 86 ? -19.739 12.321 8.532 1.00 76.75 86 PRO A C 1
ATOM 693 O O . PRO A 1 86 ? -20.404 12.534 7.525 1.00 76.75 86 PRO A O 1
ATOM 696 N N . LEU A 1 87 ? -18.524 12.859 8.684 1.00 82.88 87 LEU A N 1
ATOM 697 C CA . LEU A 1 87 ? -17.914 13.791 7.723 1.00 82.88 87 LEU A CA 1
ATOM 698 C C . LEU A 1 87 ? -16.693 13.220 6.991 1.00 82.88 87 LEU A C 1
ATOM 700 O O . LEU A 1 87 ? -16.437 13.580 5.845 1.00 82.88 87 LEU A O 1
ATOM 704 N N . ILE A 1 88 ? -15.939 12.328 7.632 1.00 88.12 88 ILE A N 1
ATOM 705 C CA . ILE A 1 88 ? -14.693 11.784 7.081 1.00 88.12 88 ILE A CA 1
ATOM 706 C C . ILE A 1 88 ? -14.910 10.946 5.806 1.00 88.12 88 ILE A C 1
ATOM 708 O O . ILE A 1 88 ? -14.177 11.195 4.847 1.00 88.12 88 ILE A O 1
ATOM 712 N N . PRO A 1 89 ? -15.888 10.016 5.719 1.00 86.06 89 PRO A N 1
ATOM 713 C CA . PRO A 1 89 ? -16.037 9.172 4.533 1.00 86.06 89 PRO A CA 1
ATOM 714 C C . PRO A 1 89 ? -16.371 9.988 3.276 1.00 86.06 89 PRO A C 1
ATOM 716 O O . PRO A 1 89 ? -15.766 9.765 2.232 1.00 86.06 89 PRO A O 1
ATOM 719 N N . GLY A 1 90 ? -17.229 11.009 3.386 1.00 87.00 90 GLY A N 1
ATOM 720 C CA . GLY A 1 90 ? -17.5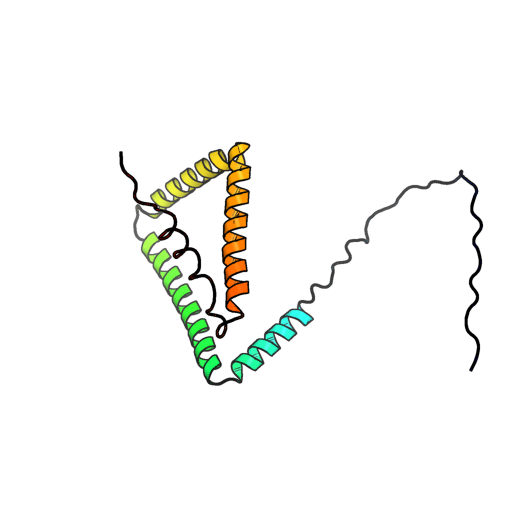50 11.884 2.252 1.00 87.00 90 GLY A CA 1
ATOM 721 C C . GLY A 1 90 ? -16.376 12.764 1.803 1.00 87.00 90 GLY A C 1
ATOM 722 O O . GLY A 1 90 ? -16.165 12.968 0.610 1.00 87.00 90 GLY A O 1
ATOM 723 N N . VAL A 1 91 ? -15.563 13.265 2.739 1.00 91.44 91 VAL A N 1
ATOM 724 C CA . VAL A 1 91 ? -14.382 14.077 2.398 1.00 91.44 91 VAL A CA 1
ATOM 725 C C . VAL A 1 91 ? -13.278 13.217 1.775 1.00 91.44 91 VAL A C 1
ATOM 727 O O . VAL A 1 91 ? -12.672 13.633 0.789 1.00 91.44 91 VAL A O 1
ATOM 730 N N . LEU A 1 92 ? -13.036 12.009 2.295 1.00 90.25 92 LEU A N 1
ATOM 731 C CA . LEU A 1 92 ? -12.064 11.073 1.718 1.00 90.25 92 LEU A CA 1
ATOM 732 C C . LEU A 1 92 ? -12.465 10.613 0.312 1.00 90.25 92 LEU A C 1
ATOM 734 O O . LEU A 1 92 ? -11.590 10.468 -0.539 1.00 90.25 92 LEU A O 1
ATOM 738 N N . GLU A 1 93 ? -13.761 10.446 0.042 1.00 90.50 93 GLU A N 1
ATOM 739 C CA . GLU A 1 93 ? -14.270 10.132 -1.297 1.00 90.50 93 GLU A CA 1
ATOM 740 C C . GLU A 1 93 ? -13.963 11.258 -2.296 1.00 90.50 93 GLU A C 1
ATOM 742 O O . GLU A 1 93 ? -13.377 11.013 -3.353 1.00 90.50 93 GLU A O 1
ATOM 747 N N . ILE A 1 94 ? -14.263 12.512 -1.938 1.00 96.06 94 ILE A N 1
ATOM 748 C CA . ILE A 1 94 ? -13.982 13.675 -2.794 1.00 96.06 94 ILE A CA 1
ATOM 749 C C . ILE A 1 94 ? -12.475 13.839 -3.015 1.00 96.06 94 ILE A C 1
ATOM 751 O O . ILE A 1 94 ? -12.042 14.062 -4.146 1.00 96.06 94 ILE A O 1
ATOM 755 N N . ILE A 1 95 ? -11.664 13.701 -1.961 1.00 95.75 95 ILE A N 1
ATOM 756 C CA . ILE A 1 95 ? -10.200 13.771 -2.064 1.00 95.75 95 ILE A CA 1
ATOM 757 C C . ILE A 1 95 ? -9.673 12.652 -2.968 1.00 95.75 95 ILE A C 1
ATOM 759 O O . ILE A 1 95 ? -8.813 12.910 -3.810 1.00 95.75 95 ILE A O 1
ATOM 763 N N . GLY A 1 96 ? -10.198 11.432 -2.836 1.00 94.44 96 GLY A N 1
ATOM 764 C CA . GLY A 1 96 ? -9.805 10.285 -3.652 1.00 94.44 96 GLY A CA 1
ATOM 765 C C . GLY A 1 96 ? -10.103 10.495 -5.135 1.00 94.44 96 GLY A C 1
ATOM 766 O O . GLY A 1 96 ? -9.229 10.285 -5.978 1.00 94.44 96 GLY A O 1
ATOM 767 N N . ILE A 1 97 ? -11.303 10.981 -5.459 1.00 95.88 97 ILE A N 1
ATOM 768 C CA . ILE A 1 97 ? -11.693 11.293 -6.839 1.00 95.88 97 ILE A CA 1
ATOM 769 C C . ILE A 1 97 ? -10.850 12.447 -7.388 1.00 95.88 97 ILE A C 1
ATOM 771 O O . ILE A 1 97 ? -10.321 12.343 -8.494 1.00 95.88 97 ILE A O 1
ATOM 775 N N . LEU A 1 98 ? -10.672 13.525 -6.619 1.00 96.31 98 LEU A N 1
ATOM 776 C CA . LEU A 1 98 ? -9.893 14.687 -7.044 1.00 96.31 98 LEU A CA 1
ATOM 777 C C . LEU A 1 98 ? -8.430 14.315 -7.312 1.00 96.31 98 LEU A C 1
ATOM 779 O O . LEU A 1 98 ? -7.872 14.700 -8.340 1.00 96.31 98 LEU A O 1
ATOM 783 N N . PHE A 1 99 ? -7.823 13.528 -6.424 1.00 94.81 99 PHE A N 1
ATOM 784 C CA . PHE A 1 99 ? -6.451 13.061 -6.582 1.00 94.81 99 PHE A CA 1
ATOM 785 C C . PHE A 1 99 ? -6.310 12.103 -7.769 1.00 94.81 99 PHE A C 1
ATOM 787 O O . PHE A 1 99 ? -5.386 12.256 -8.565 1.00 94.81 99 PHE A O 1
ATOM 794 N N . SER A 1 100 ? -7.241 11.157 -7.935 1.00 95.19 100 SER A N 1
ATOM 795 C CA . SER A 1 100 ? -7.238 10.219 -9.064 1.00 95.19 100 SER A CA 1
ATOM 796 C C . SER A 1 100 ? -7.389 10.939 -10.408 1.00 95.19 100 SER A C 1
ATOM 798 O O . SER A 1 100 ? -6.628 10.676 -11.346 1.00 95.19 100 SER A O 1
ATOM 800 N N . ALA A 1 101 ? -8.311 11.904 -10.490 1.00 94.88 101 ALA A N 1
ATOM 801 C CA . ALA A 1 101 ? -8.522 12.725 -11.675 1.00 94.88 101 ALA A CA 1
ATOM 802 C C . ALA A 1 101 ? -7.292 13.590 -11.993 1.00 94.88 101 ALA A C 1
ATOM 804 O O . ALA A 1 101 ? -6.829 13.597 -13.134 1.00 94.88 101 ALA A O 1
ATOM 805 N N . TRP A 1 102 ? -6.714 14.263 -10.992 1.00 90.62 102 TRP A N 1
ATOM 806 C CA . TRP A 1 102 ? -5.507 15.081 -11.154 1.00 90.62 102 TRP A CA 1
ATOM 807 C C . TRP A 1 102 ? -4.292 14.255 -11.588 1.00 90.62 102 TRP A C 1
ATOM 809 O O . TRP A 1 102 ? -3.605 14.627 -12.538 1.00 90.62 102 TRP A O 1
ATOM 819 N N . PHE A 1 103 ? -4.043 13.118 -10.930 1.00 90.94 103 PHE A N 1
ATOM 820 C CA . PHE A 1 103 ? -2.927 12.226 -11.243 1.00 90.94 103 PHE A CA 1
ATOM 821 C C . PHE A 1 103 ? -3.040 11.670 -12.663 1.00 90.94 103 PHE A C 1
ATOM 823 O O . PHE A 1 103 ? -2.088 11.725 -13.441 1.00 90.94 103 PHE A O 1
ATOM 830 N N . THR A 1 104 ? -4.223 11.178 -13.030 1.00 92.12 104 THR A N 1
ATOM 831 C CA . THR A 1 104 ? -4.472 10.654 -14.377 1.00 92.12 104 THR A CA 1
ATOM 832 C C . THR A 1 104 ? -4.292 11.747 -15.429 1.00 92.12 104 THR A C 1
ATOM 834 O O . THR A 1 104 ? -3.662 11.519 -16.464 1.00 92.12 104 THR A O 1
ATOM 837 N N . TYR A 1 105 ? -4.785 12.955 -15.151 1.00 89.19 105 TYR A N 1
ATOM 838 C CA . TYR A 1 105 ? -4.644 14.090 -16.053 1.00 89.19 105 TYR A CA 1
ATOM 839 C C . TYR A 1 105 ? -3.180 14.509 -16.238 1.00 89.19 105 TYR A C 1
ATOM 841 O O . TYR A 1 105 ? -2.729 14.625 -17.372 1.00 89.19 105 TYR A O 1
ATOM 849 N N . GLN A 1 106 ? -2.419 14.665 -15.152 1.00 86.25 106 GLN A N 1
ATOM 850 C CA . GLN A 1 106 ? -1.020 15.101 -15.201 1.00 86.25 106 GLN A CA 1
ATOM 851 C C . GLN A 1 106 ? -0.068 14.044 -15.781 1.00 86.25 106 GLN A C 1
ATOM 853 O O . GLN A 1 106 ? 0.766 14.367 -16.625 1.00 86.25 106 GLN A O 1
ATOM 858 N N . TYR A 1 107 ? -0.187 12.779 -15.364 1.00 83.00 107 TYR A N 1
ATOM 859 C CA . TYR A 1 107 ? 0.830 11.760 -15.656 1.00 83.00 107 TYR A CA 1
ATOM 860 C C . TYR A 1 107 ? 0.474 10.818 -16.813 1.00 83.00 107 TYR A C 1
ATOM 862 O O . TYR A 1 107 ? 1.381 10.349 -17.499 1.00 83.00 107 TYR A O 1
ATOM 870 N N . LEU A 1 108 ? -0.811 10.525 -17.065 1.00 82.31 108 LEU A N 1
ATOM 871 C CA . LEU A 1 108 ? -1.200 9.565 -18.113 1.00 82.31 108 LEU A CA 1
ATOM 872 C C . LEU A 1 108 ? -1.499 10.240 -19.462 1.00 82.31 108 LEU A C 1
ATOM 874 O O . LEU A 1 108 ? -1.121 9.694 -20.506 1.00 82.31 108 LEU A O 1
ATOM 878 N N . LEU A 1 109 ? -2.139 11.417 -19.470 1.00 80.69 109 LEU A N 1
ATOM 879 C CA . LEU A 1 109 ? -2.514 12.121 -20.707 1.00 80.69 109 LEU A CA 1
ATOM 880 C C . LEU A 1 109 ? -1.336 12.870 -21.352 1.00 80.69 109 LEU A C 1
ATOM 882 O O . LEU A 1 109 ? -1.144 12.781 -22.570 1.00 80.69 109 LEU A O 1
ATOM 886 N N . PHE A 1 110 ? -0.499 13.546 -20.563 1.00 76.94 110 PHE A N 1
ATOM 887 C CA . PHE A 1 110 ? 0.634 14.307 -21.092 1.00 76.94 110 PHE A CA 1
ATOM 888 C C . PHE A 1 110 ? 1.851 13.417 -21.374 1.00 76.94 110 PHE A C 1
ATOM 890 O O . PHE A 1 110 ? 2.254 12.581 -20.570 1.00 76.94 110 PHE A O 1
ATOM 897 N N . LYS A 1 111 ? 2.463 13.608 -22.551 1.00 65.81 111 LYS A N 1
ATOM 898 C CA . LYS A 1 111 ? 3.705 12.929 -22.965 1.00 65.81 111 LYS A CA 1
ATOM 899 C C . LYS A 1 111 ? 4.858 13.054 -21.947 1.00 65.81 111 LYS A C 1
ATOM 901 O O . LYS A 1 111 ? 5.373 11.996 -21.597 1.00 65.81 111 LYS A O 1
ATOM 906 N N . PRO A 1 112 ? 5.216 14.250 -21.432 1.00 74.88 112 PRO A N 1
ATOM 907 C CA . PRO A 1 112 ? 6.323 14.379 -20.477 1.00 74.88 112 PRO A CA 1
ATOM 908 C C . PRO A 1 112 ? 6.069 13.660 -19.139 1.00 74.88 112 PRO A C 1
ATOM 910 O O . PRO A 1 112 ? 6.991 13.093 -18.563 1.00 74.88 112 PRO A O 1
ATOM 913 N N . GLY A 1 113 ? 4.816 13.590 -18.670 1.00 75.75 113 GLY A N 1
ATOM 914 C CA . GLY A 1 113 ? 4.483 12.960 -17.385 1.00 75.75 113 GLY A CA 1
ATOM 915 C C . GLY A 1 113 ? 4.695 11.439 -17.346 1.00 75.75 113 GLY A C 1
ATOM 916 O O . GLY A 1 113 ? 4.974 10.879 -16.285 1.00 75.75 113 GLY A O 1
ATOM 917 N N . ARG A 1 114 ? 4.622 10.752 -18.496 1.00 80.19 114 ARG A N 1
ATOM 918 C CA . ARG A 1 114 ? 4.810 9.290 -18.564 1.00 80.19 114 ARG A CA 1
ATOM 919 C C . ARG A 1 114 ? 6.262 8.866 -18.366 1.00 80.19 114 ARG A C 1
ATOM 921 O O . ARG A 1 114 ? 6.515 7.827 -17.762 1.00 80.19 114 ARG A O 1
ATOM 928 N N . GLU A 1 115 ? 7.202 9.649 -18.880 1.00 84.06 115 GLU A N 1
ATOM 929 C CA . GLU A 1 115 ? 8.635 9.346 -18.809 1.00 84.06 115 GLU A CA 1
ATOM 930 C C . GLU A 1 115 ? 9.139 9.485 -17.367 1.00 84.06 115 GLU A C 1
ATOM 932 O O . GLU A 1 115 ? 9.798 8.583 -16.850 1.00 84.06 115 GLU A O 1
ATOM 937 N N . GLU A 1 116 ? 8.721 10.543 -16.672 1.00 83.38 116 GLU A N 1
ATOM 938 C CA . GLU A 1 116 ? 9.044 10.766 -15.260 1.00 83.38 116 GLU A CA 1
ATOM 939 C C . GLU A 1 116 ? 8.457 9.685 -14.340 1.00 83.38 116 GLU A C 1
ATOM 941 O O . GLU A 1 116 ? 9.151 9.191 -13.448 1.00 83.38 116 GLU A O 1
ATOM 946 N N . LEU A 1 117 ? 7.210 9.257 -14.581 1.00 85.06 117 LEU A N 1
ATOM 947 C CA . LEU A 1 117 ? 6.563 8.200 -13.798 1.00 85.06 117 LEU A CA 1
ATOM 948 C C . LEU A 1 117 ? 7.284 6.853 -13.953 1.00 85.06 117 LEU A C 1
ATOM 950 O O . LEU A 1 117 ? 7.531 6.169 -12.962 1.00 85.06 117 LEU A O 1
ATOM 954 N N . ILE A 1 118 ? 7.659 6.473 -15.178 1.00 85.75 118 ILE A N 1
ATOM 955 C CA . ILE A 1 118 ? 8.373 5.214 -15.441 1.00 85.75 118 ILE A CA 1
ATOM 956 C C . ILE A 1 118 ? 9.765 5.235 -14.799 1.00 85.75 118 ILE A C 1
ATOM 958 O O . ILE A 1 118 ? 10.169 4.245 -14.188 1.00 85.75 118 ILE A O 1
ATOM 962 N N . ILE A 1 119 ? 10.481 6.361 -14.879 1.00 88.56 119 ILE A N 1
ATOM 963 C CA . ILE A 1 119 ? 11.786 6.529 -14.225 1.00 88.56 119 ILE A CA 1
ATOM 964 C C . ILE A 1 119 ? 11.641 6.421 -12.700 1.00 88.56 119 ILE A C 1
ATOM 966 O O . ILE A 1 119 ? 12.422 5.715 -12.060 1.00 88.56 119 ILE A O 1
ATOM 970 N N . ALA A 1 120 ? 10.629 7.065 -12.111 1.00 87.88 120 ALA A N 1
ATOM 971 C CA . ALA A 1 120 ? 10.367 7.010 -10.674 1.00 87.88 120 ALA A CA 1
ATOM 972 C C . ALA A 1 120 ? 10.002 5.595 -10.198 1.00 87.88 120 ALA A C 1
ATOM 974 O O . ALA A 1 120 ? 10.517 5.129 -9.181 1.00 87.88 120 ALA A O 1
ATOM 975 N N . ILE A 1 121 ? 9.161 4.886 -10.954 1.00 90.19 121 ILE A N 1
ATOM 976 C CA . ILE A 1 121 ? 8.795 3.495 -10.677 1.00 90.19 121 ILE A CA 1
ATOM 977 C C . ILE A 1 121 ? 10.035 2.603 -10.753 1.00 90.19 121 ILE A C 1
ATOM 979 O O . ILE A 1 121 ? 10.318 1.876 -9.802 1.00 90.19 121 ILE A O 1
ATOM 983 N N . ASN A 1 122 ? 10.816 2.693 -11.833 1.00 87.44 122 ASN A N 1
ATOM 984 C CA . ASN A 1 122 ? 12.010 1.868 -12.010 1.00 87.44 122 ASN A CA 1
ATOM 985 C C . ASN A 1 122 ? 13.052 2.124 -10.910 1.00 87.44 122 ASN A C 1
ATOM 987 O O . ASN A 1 122 ? 13.647 1.182 -10.400 1.00 87.44 122 ASN A O 1
ATOM 991 N N . LYS A 1 123 ? 13.207 3.380 -10.475 1.00 90.62 123 LYS A N 1
ATOM 992 C CA . LYS A 1 123 ? 14.074 3.759 -9.351 1.00 90.62 123 LYS A CA 1
ATOM 993 C C . LYS A 1 123 ? 13.600 3.165 -8.018 1.00 90.62 123 LYS A C 1
ATOM 995 O O . LYS A 1 123 ? 14.412 2.680 -7.234 1.00 90.62 123 LYS A O 1
ATOM 1000 N N . SER A 1 124 ? 12.296 3.183 -7.746 1.00 89.44 124 SER A N 1
ATOM 1001 C CA . SER A 1 124 ? 11.734 2.566 -6.537 1.00 89.44 124 SER A CA 1
ATOM 1002 C C . SER A 1 124 ? 11.907 1.048 -6.553 1.00 89.44 124 SER A C 1
ATOM 1004 O O . SER A 1 124 ? 12.359 0.472 -5.565 1.00 89.44 124 SER A O 1
ATOM 1006 N N . PHE A 1 125 ? 11.642 0.400 -7.690 1.00 86.75 125 PHE A N 1
ATOM 1007 C CA . PHE A 1 125 ? 11.875 -1.034 -7.851 1.00 86.75 125 PHE A CA 1
ATOM 1008 C C . PHE A 1 125 ? 13.354 -1.394 -7.722 1.00 86.75 125 PHE A C 1
ATOM 1010 O O . PHE A 1 125 ? 13.673 -2.337 -7.008 1.00 86.75 125 PHE A O 1
ATOM 1017 N N . SER A 1 126 ? 14.268 -0.635 -8.328 1.00 82.62 126 SER A N 1
ATOM 1018 C CA . SER A 1 126 ? 15.705 -0.883 -8.195 1.00 82.62 126 SER A CA 1
ATOM 1019 C C . SER A 1 126 ? 16.212 -0.655 -6.774 1.00 82.62 126 SER A C 1
ATOM 1021 O O . SER A 1 126 ? 17.139 -1.332 -6.359 1.00 82.62 126 SER A O 1
ATOM 1023 N N . ASN A 1 127 ? 15.618 0.260 -6.007 1.00 81.94 127 ASN A N 1
ATOM 1024 C CA . ASN A 1 127 ? 16.002 0.499 -4.615 1.00 81.94 127 ASN A CA 1
ATOM 1025 C C . ASN A 1 127 ? 15.487 -0.590 -3.673 1.00 81.94 127 ASN A C 1
ATOM 1027 O O . ASN A 1 127 ? 16.186 -0.957 -2.733 1.00 81.94 127 ASN A O 1
ATOM 1031 N N . ILE A 1 128 ? 14.289 -1.119 -3.928 1.00 82.19 128 ILE A N 1
ATOM 1032 C CA . ILE A 1 128 ? 13.698 -2.215 -3.155 1.00 82.19 128 ILE A CA 1
ATOM 1033 C C . ILE A 1 128 ? 14.388 -3.535 -3.513 1.00 82.19 128 ILE A C 1
ATOM 1035 O O . ILE A 1 128 ? 14.856 -4.239 -2.627 1.00 82.19 128 ILE A O 1
ATOM 1039 N N . LEU A 1 129 ? 14.534 -3.848 -4.802 1.00 76.25 129 LEU A N 1
ATOM 1040 C CA . LEU A 1 129 ? 15.247 -5.040 -5.272 1.00 76.25 129 LEU A CA 1
ATOM 1041 C C . LEU A 1 129 ? 16.752 -4.945 -5.024 1.00 76.25 129 LEU A C 1
ATOM 1043 O O . LEU A 1 129 ? 17.364 -5.945 -4.680 1.00 76.25 129 LEU A O 1
ATOM 1047 N N . GLY A 1 130 ? 17.341 -3.756 -5.136 1.00 66.31 130 GLY A N 1
ATOM 1048 C CA . GLY A 1 130 ? 18.718 -3.483 -4.737 1.00 66.31 130 GLY A CA 1
ATOM 1049 C C . GLY A 1 130 ? 18.902 -3.621 -3.231 1.00 66.31 130 GLY A C 1
ATOM 1050 O O . GLY A 1 130 ? 19.894 -4.196 -2.813 1.00 66.31 130 GLY A O 1
ATOM 1051 N N . SER A 1 131 ? 17.919 -3.212 -2.419 1.00 61.31 131 SER A N 1
ATOM 1052 C CA . SER A 1 131 ? 17.900 -3.502 -0.979 1.00 61.31 131 SER A CA 1
ATOM 1053 C C . SER A 1 131 ? 17.757 -4.994 -0.693 1.00 61.31 131 SER A C 1
ATOM 1055 O O . SER A 1 131 ? 18.507 -5.499 0.122 1.00 61.31 131 SER A O 1
ATOM 1057 N N . TYR A 1 132 ? 16.879 -5.742 -1.370 1.00 56.91 132 TYR A N 1
ATOM 1058 C CA . TYR A 1 132 ? 16.752 -7.194 -1.156 1.00 56.91 132 TYR A CA 1
ATOM 1059 C C . TYR A 1 132 ? 17.971 -7.981 -1.660 1.00 56.91 132 TYR A C 1
ATOM 1061 O O . TYR A 1 132 ? 18.395 -8.927 -1.001 1.00 56.91 132 TYR A O 1
ATOM 1069 N N . LEU A 1 133 ? 18.593 -7.555 -2.765 1.00 50.22 133 LEU A N 1
ATOM 1070 C CA . LEU A 1 133 ? 19.886 -8.068 -3.229 1.00 50.22 133 LEU A CA 1
ATOM 1071 C C . LEU A 1 133 ? 21.030 -7.683 -2.266 1.00 50.22 133 LEU A C 1
ATOM 1073 O O . LEU A 1 133 ? 22.053 -8.355 -2.240 1.00 50.22 133 LEU A O 1
ATOM 1077 N N . HIS A 1 134 ? 20.829 -6.657 -1.431 1.00 47.66 134 HIS A N 1
ATOM 1078 C CA . HIS A 1 134 ? 21.732 -6.229 -0.357 1.00 47.66 134 HIS A CA 1
ATOM 1079 C C . HIS A 1 134 ? 21.350 -6.793 1.034 1.00 47.66 134 HIS A C 1
ATOM 1081 O O . HIS A 1 134 ? 22.077 -6.588 2.003 1.00 47.66 134 HIS A O 1
ATOM 1087 N N . VAL A 1 135 ? 20.235 -7.526 1.162 1.00 50.25 135 VAL A N 1
ATOM 1088 C CA . VAL A 1 135 ? 19.800 -8.181 2.418 1.00 50.25 135 VAL A CA 1
ATOM 1089 C C . VAL A 1 135 ? 20.241 -9.653 2.471 1.00 50.25 135 VAL A C 1
ATOM 1091 O O . VAL A 1 135 ? 20.190 -10.267 3.533 1.00 50.25 135 VAL A O 1
ATOM 1094 N N . CYS A 1 136 ? 20.786 -10.206 1.380 1.00 47.25 136 CYS A N 1
ATOM 1095 C CA . CYS A 1 136 ? 21.444 -11.519 1.397 1.00 47.25 136 CYS A CA 1
ATOM 1096 C C . CYS A 1 136 ? 22.915 -11.515 1.858 1.00 47.25 136 CYS A C 1
ATOM 1098 O O . CYS A 1 136 ? 23.515 -12.584 1.874 1.00 47.25 136 CYS A O 1
ATOM 1100 N N . CYS A 1 137 ? 23.470 -10.386 2.311 1.00 36.38 137 CYS A N 1
ATOM 1101 C CA . CYS A 1 137 ? 24.729 -10.382 3.063 1.00 36.38 137 CYS A CA 1
ATOM 1102 C C . CYS A 1 137 ? 24.647 -9.454 4.285 1.00 36.38 137 CYS A C 1
ATOM 1104 O O . CYS A 1 137 ? 24.894 -8.253 4.175 1.00 36.38 137 CYS A O 1
ATOM 1106 N N . PRO A 1 138 ? 24.359 -9.982 5.479 1.00 52.94 138 PRO A N 1
ATOM 1107 C CA . PRO A 1 138 ? 24.956 -9.477 6.706 1.00 52.94 138 PRO A CA 1
ATOM 1108 C C . PRO A 1 138 ? 26.291 -10.215 6.940 1.00 52.94 138 PRO A C 1
ATOM 1110 O O . PRO A 1 138 ? 26.334 -11.408 6.693 1.00 52.94 138 PRO A O 1
ATOM 1113 N N . TRP A 1 139 ? 27.319 -9.497 7.422 1.00 48.38 139 TRP A N 1
ATOM 1114 C CA . TRP A 1 139 ? 28.725 -9.859 7.754 1.00 48.38 139 TRP A CA 1
ATOM 1115 C C . TRP A 1 139 ? 29.759 -9.987 6.591 1.00 48.38 139 TRP A C 1
ATOM 1117 O O . TRP A 1 139 ? 29.686 -10.902 5.785 1.00 48.38 139 TRP A O 1
ATOM 1127 N N . GLU A 1 140 ? 30.758 -9.075 6.588 1.00 57.19 140 GLU A N 1
ATOM 1128 C CA . GLU A 1 140 ? 31.847 -8.816 5.596 1.00 57.19 140 GLU A CA 1
ATOM 1129 C C . GLU A 1 140 ? 31.364 -8.229 4.239 1.00 57.19 140 GLU A C 1
ATOM 1131 O O . GLU A 1 140 ? 30.676 -8.894 3.483 1.00 57.19 140 GLU A O 1
ATOM 1136 N N . ASP A 1 141 ? 31.568 -6.963 3.845 1.00 47.09 141 ASP A N 1
ATOM 1137 C CA . ASP A 1 141 ? 32.775 -6.133 3.886 1.00 47.09 141 ASP A CA 1
ATOM 1138 C C . ASP A 1 141 ? 32.462 -4.654 4.178 1.00 47.09 141 ASP A C 1
ATOM 1140 O O . ASP A 1 141 ? 31.832 -3.933 3.401 1.00 47.09 141 ASP A O 1
ATOM 1144 N N . ARG A 1 142 ? 33.001 -4.155 5.290 1.00 50.44 142 ARG A N 1
ATOM 1145 C CA . ARG A 1 142 ? 33.141 -2.724 5.570 1.00 50.44 142 ARG A CA 1
ATOM 1146 C C . ARG A 1 142 ? 34.579 -2.297 5.266 1.00 50.44 142 ARG A C 1
ATOM 1148 O O . ARG A 1 142 ? 35.294 -2.036 6.218 1.00 50.44 142 ARG A O 1
ATOM 1155 N N . ILE A 1 143 ? 35.015 -2.172 4.007 1.00 53.03 143 ILE A N 1
ATOM 1156 C CA . ILE A 1 143 ? 36.234 -1.414 3.633 1.00 53.03 143 ILE A CA 1
ATOM 1157 C C . ILE A 1 143 ? 36.034 -0.761 2.232 1.00 53.03 143 ILE A C 1
ATOM 1159 O O . ILE A 1 143 ? 35.510 -1.379 1.318 1.00 53.03 143 ILE A O 1
ATOM 1163 N N . VAL A 1 144 ? 36.480 0.500 2.079 1.00 52.41 144 VAL A N 1
ATOM 1164 C CA . VAL A 1 144 ? 36.577 1.355 0.856 1.00 52.41 144 VAL A CA 1
ATOM 1165 C C . VAL A 1 144 ? 35.367 2.197 0.370 1.00 52.41 144 VAL A C 1
ATOM 1167 O O . VAL A 1 144 ? 35.054 2.165 -0.808 1.00 52.41 144 VAL A O 1
ATOM 1170 N N . ILE A 1 145 ? 34.785 3.098 1.184 1.00 44.72 145 ILE A N 1
ATOM 1171 C CA . ILE A 1 145 ? 34.337 4.441 0.684 1.00 44.72 145 ILE A CA 1
ATOM 1172 C C . ILE A 1 145 ? 34.739 5.590 1.654 1.00 44.72 145 ILE A C 1
ATOM 1174 O O . ILE A 1 145 ? 34.309 6.729 1.519 1.00 44.72 145 ILE A O 1
ATOM 1178 N N . GLN A 1 146 ? 35.673 5.379 2.591 1.00 49.91 146 GLN A N 1
ATOM 1179 C CA . GLN A 1 146 ? 36.432 6.496 3.196 1.00 49.91 146 GLN A CA 1
ATOM 1180 C C . GLN A 1 146 ? 37.640 6.846 2.309 1.00 49.91 146 GLN A C 1
ATOM 1182 O O . GLN A 1 146 ? 38.777 6.850 2.760 1.00 49.91 146 GLN A O 1
ATOM 1187 N N . ASN A 1 147 ? 37.408 7.073 1.011 1.00 50.41 147 ASN A N 1
ATOM 1188 C CA . ASN A 1 147 ? 38.451 7.552 0.094 1.00 50.41 147 ASN A CA 1
ATOM 1189 C C . ASN A 1 147 ? 37.924 8.490 -1.007 1.00 50.41 147 ASN A C 1
ATOM 1191 O O . ASN A 1 147 ? 38.412 8.487 -2.132 1.00 50.41 147 ASN A O 1
ATOM 1195 N N . GLN A 1 148 ? 36.914 9.303 -0.690 1.00 50.59 148 GLN A N 1
ATOM 1196 C CA . GLN A 1 148 ? 36.586 10.502 -1.480 1.00 50.59 148 GLN A CA 1
ATOM 1197 C C . GLN A 1 148 ? 36.506 11.778 -0.627 1.00 50.59 148 GLN A C 1
ATOM 1199 O O . GLN A 1 148 ? 36.494 12.875 -1.172 1.00 50.59 148 GLN A O 1
ATOM 1204 N N . LEU A 1 149 ? 36.553 11.670 0.709 1.00 47.47 149 LEU A N 1
ATOM 1205 C CA . LEU A 1 149 ? 36.625 12.845 1.586 1.00 47.47 149 LEU A CA 1
ATOM 1206 C C . LEU A 1 149 ? 38.063 13.361 1.807 1.00 47.47 149 LEU A C 1
ATOM 1208 O O . LEU A 1 149 ? 38.240 14.491 2.247 1.00 47.47 149 LEU A O 1
ATOM 1212 N N . PHE A 1 150 ? 39.096 12.578 1.466 1.00 48.62 150 PHE A N 1
ATOM 1213 C CA . PHE A 1 150 ? 40.505 12.984 1.613 1.00 48.62 150 PHE A CA 1
ATOM 1214 C C . PHE A 1 150 ? 41.080 13.675 0.361 1.00 48.62 150 PHE A C 1
ATOM 1216 O O . PHE A 1 150 ? 42.120 14.323 0.435 1.00 48.62 150 PHE A O 1
ATOM 1223 N N . ALA A 1 151 ? 40.382 13.604 -0.780 1.00 48.19 151 ALA A N 1
ATOM 1224 C CA . ALA A 1 151 ? 40.796 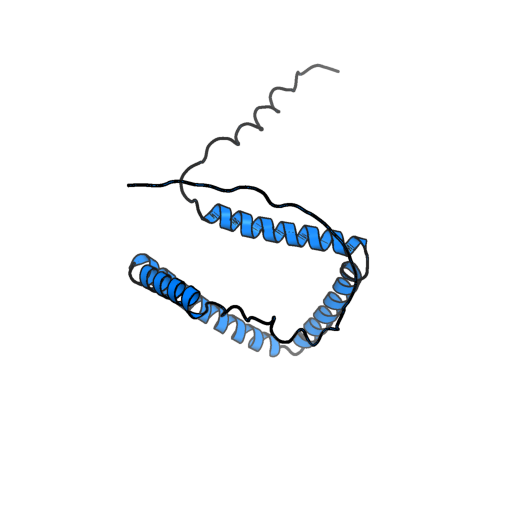14.264 -2.021 1.00 48.19 151 ALA A CA 1
ATOM 1225 C C . ALA A 1 151 ? 40.357 15.741 -2.109 1.00 48.19 151 ALA A C 1
ATOM 1227 O O . ALA A 1 151 ? 40.961 16.509 -2.851 1.00 48.19 151 ALA A O 1
ATOM 1228 N N . PHE A 1 152 ? 39.358 16.173 -1.326 1.00 45.94 152 PHE A N 1
ATOM 1229 C CA . PHE A 1 152 ? 38.907 17.575 -1.323 1.00 45.94 152 PHE A CA 1
ATOM 1230 C C . PHE A 1 152 ? 39.658 18.468 -0.326 1.00 45.94 152 PHE A C 1
ATOM 1232 O O . PHE A 1 152 ? 39.711 19.680 -0.510 1.00 45.94 152 PHE A O 1
ATOM 1239 N N . ILE A 1 153 ? 40.293 17.887 0.697 1.00 50.34 153 ILE A N 1
ATOM 1240 C CA . ILE A 1 153 ? 41.072 18.650 1.688 1.00 50.34 153 ILE A CA 1
ATOM 1241 C C . ILE A 1 153 ? 42.471 19.017 1.147 1.00 50.34 153 ILE A C 1
ATOM 1243 O O . ILE A 1 153 ? 43.078 19.967 1.630 1.00 50.34 153 ILE A O 1
ATOM 1247 N N . PHE A 1 154 ? 42.968 18.340 0.099 1.00 50.75 154 PHE A N 1
ATOM 1248 C CA . PHE A 1 154 ? 44.324 18.555 -0.440 1.00 50.75 154 PHE A CA 1
ATOM 1249 C C . PHE A 1 154 ? 44.392 19.321 -1.779 1.00 50.75 154 PHE A C 1
ATOM 1251 O O . PHE A 1 154 ? 45.473 19.462 -2.343 1.00 50.75 154 PHE A O 1
ATOM 1258 N N . SER A 1 155 ? 43.270 19.842 -2.299 1.00 49.25 155 SER A N 1
ATOM 1259 C CA . SER A 1 155 ? 43.247 20.680 -3.519 1.00 49.25 155 SER A CA 1
ATOM 1260 C C . SER A 1 155 ? 42.826 22.134 -3.268 1.00 49.25 155 SER A C 1
ATOM 1262 O O . SER A 1 155 ? 42.373 22.831 -4.170 1.00 49.25 155 SER A O 1
ATOM 1264 N N . LEU A 1 156 ? 43.023 22.620 -2.040 1.00 46.25 156 LEU A N 1
ATOM 1265 C CA . LEU A 1 156 ? 43.165 24.049 -1.769 1.00 46.25 156 LEU A CA 1
ATOM 1266 C C . LEU A 1 156 ? 44.651 24.358 -1.544 1.00 46.25 156 LEU A C 1
ATOM 1268 O O . LEU A 1 156 ? 45.127 24.241 -0.414 1.00 46.25 156 LEU A O 1
ATOM 1272 N N . PRO A 1 157 ? 45.407 24.809 -2.561 1.00 53.19 157 PRO A N 1
ATOM 1273 C CA . PRO A 1 157 ? 46.474 25.743 -2.294 1.00 53.19 157 PRO A CA 1
ATOM 1274 C C . PRO A 1 157 ? 45.825 27.098 -2.014 1.00 53.19 157 PRO A C 1
ATOM 1276 O O . PRO A 1 157 ? 45.318 27.795 -2.889 1.00 53.19 157 PRO A O 1
ATOM 1279 N N . PHE A 1 158 ? 45.845 27.440 -0.735 1.00 50.69 158 PHE A N 1
ATOM 1280 C CA . PHE A 1 158 ? 45.998 28.799 -0.245 1.00 50.69 158 PHE A CA 1
ATOM 1281 C C . PHE A 1 158 ? 46.901 29.606 -1.201 1.00 50.69 158 PHE A C 1
ATOM 1283 O O . PHE A 1 158 ? 48.098 29.343 -1.273 1.00 50.69 158 PHE A O 1
ATOM 1290 N N . THR A 1 159 ? 46.343 30.552 -1.957 1.00 42.88 159 THR A N 1
ATOM 1291 C CA . THR A 1 159 ? 47.021 31.748 -2.499 1.00 42.88 159 THR A CA 1
ATOM 1292 C C . THR A 1 159 ? 45.909 32.704 -2.949 1.00 42.88 159 THR A C 1
ATOM 1294 O O . THR A 1 159 ? 45.196 32.419 -3.899 1.00 42.88 159 THR A O 1
ATOM 1297 N N . LEU A 1 160 ? 45.540 33.683 -2.125 1.00 47.56 160 LEU A N 1
ATOM 1298 C CA . LEU A 1 160 ? 46.044 35.059 -2.227 1.00 47.56 160 LEU A CA 1
ATOM 1299 C C . LEU A 1 160 ? 45.603 35.768 -3.529 1.00 47.56 160 LEU A C 1
ATOM 1301 O O . LEU A 1 160 ? 46.363 35.812 -4.492 1.00 47.56 160 LEU A O 1
ATOM 1305 N N . CYS A 1 161 ? 44.383 36.316 -3.544 1.00 38.53 161 CYS A N 1
ATOM 1306 C CA . CYS A 1 161 ? 44.036 37.702 -3.909 1.00 38.53 161 CYS A CA 1
ATOM 1307 C C . CYS A 1 161 ? 42.516 37.891 -3.813 1.00 38.53 161 CYS A C 1
ATOM 1309 O O . CYS A 1 161 ? 41.785 36.952 -4.198 1.00 38.53 161 CYS A O 1
#

Foldseek 3Di:
DDDDDDDDDDDDDDDDDDDDDDDDDDDPPPPPPPPPPVVVVVVVVVVVVVLCVDPVSVCVVVVVVVVVVVVVVVVVVVVVVQVPPPPRVVVVVVVVVVCVVVLCVQQVPDPVNVVVVVVVVVVVVCVVVVVVVVVVDDDDDDDDPVPPVVVVVPPDDDDDD

Radius of gyration: 32.13 Å; chains: 1; bounding box: 67×88×75 Å